Protein AF-A0A7C5Q0X8-F1 (afdb_monomer_lite)

Foldseek 3Di:
DLLVVLLVLLVVLPPVCLVVLVVCLVPDPDPSSNLSSLLSLLSNEDDSSLVVLVVQLVDPPPSSVVSSVVSNVSNCVVVVVVVVVVCVVCVPPPPVVPPDPPPPDDDDDDDDDDDDDDD

Structure (mmCIF, N/CA/C/O backbone):
data_AF-A0A7C5Q0X8-F1
#
_entry.id   AF-A0A7C5Q0X8-F1
#
loop_
_atom_site.group_PDB
_atom_site.id
_atom_site.type_symbol
_atom_site.label_atom_id
_atom_site.label_alt_id
_atom_site.label_comp_id
_atom_site.label_asym_id
_atom_site.label_entity_id
_atom_site.label_seq_id
_atom_site.pdbx_PDB_ins_code
_atom_site.Cartn_x
_at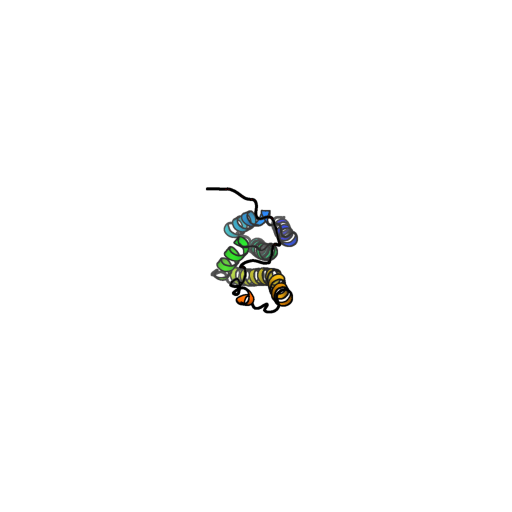om_site.Cartn_y
_atom_site.Cartn_z
_atom_site.occupancy
_atom_site.B_iso_or_equiv
_atom_site.auth_seq_id
_atom_site.auth_comp_id
_atom_site.auth_asym_id
_atom_site.auth_atom_id
_atom_site.pdbx_PDB_model_num
ATOM 1 N N . ILE A 1 1 ? -5.247 -15.871 -0.502 1.00 69.06 1 ILE A N 1
ATOM 2 C CA . ILE A 1 1 ? -5.185 -15.696 -1.979 1.00 69.06 1 ILE A CA 1
ATOM 3 C C . ILE A 1 1 ? -5.105 -14.219 -2.376 1.00 69.06 1 ILE A C 1
ATOM 5 O O . ILE A 1 1 ? -4.245 -13.881 -3.178 1.00 69.06 1 ILE A O 1
ATOM 9 N N . ARG A 1 2 ? -5.975 -13.330 -1.863 1.00 78.69 2 ARG A N 1
ATOM 10 C CA . ARG A 1 2 ? -5.933 -11.892 -2.214 1.00 78.69 2 ARG A CA 1
ATOM 11 C C . ARG A 1 2 ? -4.656 -11.205 -1.732 1.00 78.69 2 ARG A C 1
ATOM 13 O O . ARG A 1 2 ? -4.024 -10.513 -2.514 1.00 78.69 2 ARG A O 1
ATOM 20 N N . PHE A 1 3 ? -4.246 -11.488 -0.499 1.00 84.12 3 PHE A N 1
ATOM 21 C CA . PHE A 1 3 ? -2.976 -11.035 0.065 1.00 84.12 3 PHE A CA 1
ATOM 22 C C . PHE A 1 3 ? -1.780 -11.368 -0.842 1.00 84.12 3 PHE A C 1
ATOM 24 O O . PHE A 1 3 ? -0.993 -10.497 -1.189 1.00 84.12 3 PHE A O 1
ATOM 31 N N . GLU A 1 4 ? -1.669 -12.621 -1.287 1.00 86.50 4 GLU A N 1
ATOM 32 C CA . GLU A 1 4 ? -0.546 -13.072 -2.108 1.00 86.50 4 GLU A CA 1
ATOM 33 C C . GLU A 1 4 ? -0.570 -12.456 -3.508 1.00 86.50 4 GLU A C 1
ATOM 35 O O . GLU A 1 4 ? 0.489 -12.168 -4.059 1.00 86.50 4 GLU A O 1
ATOM 40 N N . ALA A 1 5 ? -1.762 -12.234 -4.071 1.00 86.06 5 ALA A N 1
ATOM 41 C CA . ALA A 1 5 ? -1.920 -11.557 -5.354 1.00 86.06 5 ALA A CA 1
ATOM 42 C C . ALA A 1 5 ? -1.502 -10.082 -5.271 1.00 86.06 5 ALA A C 1
ATOM 44 O O . ALA A 1 5 ? -0.776 -9.606 -6.139 1.00 86.06 5 ALA A O 1
ATOM 45 N N . VAL A 1 6 ? -1.918 -9.385 -4.212 1.00 87.75 6 VAL A N 1
ATOM 46 C CA . VAL A 1 6 ? -1.545 -7.990 -3.944 1.00 87.75 6 VAL A CA 1
ATOM 47 C C . VAL A 1 6 ? -0.034 -7.866 -3.773 1.00 87.75 6 VAL A C 1
ATOM 49 O O . VAL A 1 6 ? 0.595 -7.104 -4.504 1.00 87.75 6 VAL A O 1
ATOM 52 N N . ARG A 1 7 ? 0.559 -8.705 -2.914 1.00 88.19 7 ARG A N 1
ATOM 53 C CA . ARG A 1 7 ? 2.010 -8.752 -2.705 1.00 88.19 7 ARG A CA 1
ATOM 54 C C . ARG A 1 7 ? 2.766 -8.984 -4.012 1.00 88.19 7 ARG A C 1
ATOM 56 O O . ARG A 1 7 ? 3.726 -8.281 -4.298 1.00 88.19 7 ARG A O 1
ATOM 63 N N . ALA A 1 8 ? 2.313 -9.941 -4.824 1.00 90.94 8 ALA A N 1
ATOM 64 C CA . ALA A 1 8 ? 2.933 -10.223 -6.114 1.00 90.94 8 ALA A CA 1
ATOM 65 C C . ALA A 1 8 ? 2.838 -9.033 -7.084 1.00 90.94 8 ALA A C 1
ATOM 67 O O . ALA A 1 8 ? 3.760 -8.822 -7.861 1.00 90.94 8 ALA A O 1
ATOM 68 N N . CYS A 1 9 ? 1.762 -8.239 -7.046 1.00 89.50 9 CYS A N 1
ATOM 69 C CA . CYS A 1 9 ? 1.665 -7.025 -7.862 1.00 89.50 9 CYS A CA 1
ATOM 70 C C . CYS A 1 9 ? 2.709 -5.978 -7.451 1.00 89.50 9 CYS A C 1
ATOM 72 O O . CYS A 1 9 ? 3.291 -5.351 -8.333 1.00 89.50 9 CYS A O 1
ATOM 74 N N . GLY A 1 10 ? 2.952 -5.829 -6.142 1.00 88.19 10 GLY A N 1
ATOM 75 C CA . GLY A 1 10 ? 4.017 -4.988 -5.590 1.00 88.19 10 GLY A CA 1
ATOM 76 C C . GLY A 1 10 ? 5.405 -5.446 -6.033 1.00 88.19 10 GLY A C 1
ATOM 77 O O . GLY A 1 10 ? 6.126 -4.690 -6.671 1.00 88.19 10 GLY A O 1
ATOM 78 N N . GLU A 1 11 ? 5.730 -6.716 -5.779 1.00 89.62 11 GLU A N 1
ATOM 79 C CA . GLU A 1 11 ? 7.037 -7.319 -6.098 1.00 89.62 11 GLU A CA 1
ATOM 80 C C . GLU A 1 11 ? 7.358 -7.334 -7.604 1.00 89.62 11 GLU A C 1
ATOM 82 O O . GLU A 1 11 ? 8.523 -7.377 -7.992 1.00 89.62 11 GLU A O 1
ATOM 87 N N . LEU A 1 12 ? 6.333 -7.339 -8.462 1.00 90.88 12 LEU A N 1
ATOM 88 C CA . LEU A 1 12 ? 6.479 -7.282 -9.920 1.00 90.88 12 LEU A CA 1
ATOM 89 C C . LEU A 1 12 ? 6.391 -5.856 -10.481 1.00 90.88 12 LEU A C 1
ATOM 91 O O . LEU A 1 12 ? 6.402 -5.701 -11.703 1.00 90.88 12 LEU A O 1
ATOM 95 N N . GLU A 1 13 ? 6.232 -4.846 -9.621 1.00 89.25 13 GLU A N 1
ATOM 96 C CA . GLU A 1 13 ? 6.046 -3.439 -9.994 1.00 89.25 13 GLU A CA 1
ATOM 97 C C . GLU A 1 13 ? 4.967 -3.255 -11.078 1.00 89.25 13 GLU A C 1
ATOM 99 O O . GLU A 1 13 ? 5.099 -2.486 -12.038 1.00 89.25 13 GLU A O 1
ATOM 104 N N . LEU A 1 14 ? 3.869 -4.009 -10.960 1.00 92.25 14 LEU A N 1
ATOM 105 C CA . LEU A 1 14 ? 2.864 -4.112 -12.008 1.00 92.25 14 LEU A CA 1
ATOM 106 C C . LEU A 1 14 ? 2.038 -2.821 -12.105 1.00 92.25 14 LEU A C 1
ATOM 108 O O . LEU A 1 14 ? 0.961 -2.705 -11.526 1.00 92.25 14 LEU A O 1
ATOM 112 N N . LYS A 1 15 ? 2.496 -1.864 -12.918 1.00 91.62 15 LYS A N 1
ATOM 113 C CA . LYS A 1 15 ? 1.827 -0.565 -13.148 1.00 91.62 15 LYS A CA 1
ATOM 114 C C . LYS A 1 15 ? 0.352 -0.694 -13.544 1.00 91.62 15 LYS A C 1
ATOM 116 O O . LYS A 1 15 ? -0.462 0.147 -13.178 1.00 91.62 15 LYS A O 1
ATOM 121 N N . ALA A 1 16 ? -0.010 -1.759 -14.261 1.00 91.81 16 ALA A N 1
ATOM 122 C CA . ALA A 1 16 ? -1.393 -2.032 -14.657 1.00 91.81 16 ALA A CA 1
ATOM 123 C C . ALA A 1 16 ? -2.325 -2.363 -13.472 1.00 91.81 16 ALA A C 1
ATOM 125 O O . ALA A 1 16 ? -3.541 -2.265 -13.616 1.00 91.81 16 ALA A O 1
ATOM 126 N N . ALA A 1 17 ? -1.772 -2.746 -12.317 1.00 92.44 17 ALA A N 1
ATOM 127 C CA . ALA A 1 17 ? -2.529 -3.065 -11.111 1.00 92.44 17 ALA A CA 1
ATOM 128 C C . ALA A 1 17 ? -2.840 -1.834 -10.247 1.00 92.44 17 ALA A C 1
ATOM 130 O O . ALA A 1 17 ? -3.638 -1.952 -9.325 1.00 92.44 17 ALA A O 1
ATOM 131 N N . VAL A 1 18 ? -2.258 -0.660 -10.533 1.00 93.69 18 VAL A N 1
ATOM 132 C CA . VAL A 1 18 ? -2.418 0.546 -9.697 1.00 93.69 18 VAL A CA 1
ATOM 133 C C . VAL A 1 18 ? -3.891 0.890 -9.493 1.00 93.69 18 VAL A C 1
ATOM 135 O O . VAL A 1 18 ? -4.343 0.944 -8.357 1.00 93.69 18 VAL A O 1
ATOM 138 N N . ASP A 1 19 ? -4.667 1.032 -10.570 1.00 93.38 19 ASP A N 1
ATOM 139 C CA . ASP A 1 19 ? -6.086 1.402 -10.459 1.00 93.38 19 ASP A CA 1
ATOM 140 C C . ASP A 1 19 ? -6.900 0.353 -9.671 1.00 93.38 19 ASP A C 1
ATOM 142 O O . ASP A 1 19 ? -7.783 0.702 -8.892 1.00 93.38 19 ASP A O 1
ATOM 146 N N . GLN A 1 20 ? -6.555 -0.931 -9.811 1.00 93.19 20 GLN A N 1
ATOM 147 C CA . GLN A 1 20 ? -7.213 -2.032 -9.095 1.00 93.19 20 GLN A CA 1
ATOM 148 C C . GLN A 1 20 ? -6.849 -2.046 -7.606 1.00 93.19 20 GLN A C 1
ATOM 150 O O . GLN A 1 20 ? -7.693 -2.358 -6.772 1.00 93.19 20 GLN A O 1
ATOM 155 N N . LEU A 1 21 ? -5.607 -1.701 -7.259 1.00 92.56 21 LEU A N 1
ATOM 156 C CA . LEU A 1 21 ? -5.161 -1.573 -5.871 1.00 92.56 21 LEU A CA 1
ATOM 157 C C . LEU A 1 21 ? -5.796 -0.358 -5.188 1.00 92.56 21 LEU A C 1
ATOM 159 O O . LEU A 1 21 ? -6.168 -0.455 -4.023 1.00 92.56 21 LEU A O 1
ATOM 163 N N . ILE A 1 22 ? -5.987 0.750 -5.908 1.00 93.69 22 ILE A N 1
ATOM 164 C CA . ILE A 1 22 ? -6.715 1.922 -5.401 1.00 93.69 22 ILE A CA 1
ATOM 165 C C . ILE A 1 22 ? -8.170 1.545 -5.072 1.00 93.69 22 ILE A C 1
ATOM 167 O O . ILE A 1 22 ? -8.661 1.824 -3.977 1.00 93.69 22 ILE A O 1
ATOM 171 N N . GLU A 1 23 ? -8.857 0.855 -5.987 1.00 93.25 23 GLU A N 1
ATOM 172 C CA . GLU A 1 23 ? -10.217 0.355 -5.742 1.00 93.25 23 GLU A CA 1
ATOM 173 C C . GLU A 1 23 ? -10.257 -0.619 -4.551 1.00 93.25 23 GLU A C 1
ATOM 175 O O . GLU A 1 23 ? -11.161 -0.558 -3.716 1.00 93.25 23 GLU A O 1
ATOM 180 N N . LEU A 1 24 ? -9.237 -1.470 -4.415 1.00 92.00 24 LEU A N 1
ATOM 181 C CA . LEU A 1 24 ? -9.107 -2.384 -3.285 1.00 92.00 24 LEU A CA 1
ATOM 182 C C . LEU A 1 24 ? -9.021 -1.636 -1.952 1.00 92.00 24 LEU A C 1
ATOM 184 O O . LEU A 1 24 ? -9.752 -1.961 -1.027 1.00 92.00 24 LEU A O 1
ATOM 188 N N . ILE A 1 25 ? -8.164 -0.620 -1.864 1.00 92.06 25 ILE A N 1
ATOM 189 C CA . ILE A 1 25 ? -7.932 0.154 -0.636 1.00 92.06 25 ILE A CA 1
ATOM 190 C C . ILE A 1 25 ? -9.205 0.857 -0.165 1.00 92.06 25 ILE A C 1
ATOM 192 O O . ILE A 1 25 ? -9.465 0.942 1.029 1.00 92.06 25 ILE A O 1
ATOM 196 N N . THR A 1 26 ? -10.023 1.330 -1.103 1.00 89.06 26 THR A N 1
ATOM 197 C CA . THR A 1 26 ? -11.273 2.036 -0.777 1.00 89.06 26 THR A CA 1
ATOM 198 C C . THR A 1 26 ? -12.424 1.120 -0.362 1.00 89.06 26 THR A C 1
ATOM 200 O O . THR A 1 26 ? -13.396 1.603 0.217 1.00 89.06 26 THR A O 1
ATOM 203 N N . SER A 1 27 ? -12.341 -0.180 -0.654 1.00 89.56 27 SER A N 1
ATOM 204 C CA . SER A 1 27 ? -13.426 -1.145 -0.423 1.00 89.56 27 SER A CA 1
ATOM 205 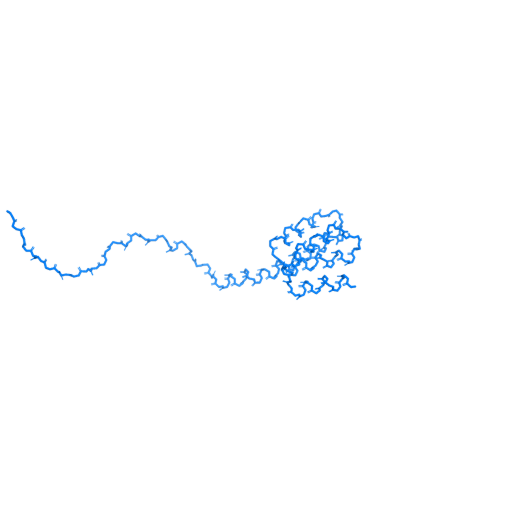C C . SER A 1 27 ? -13.073 -2.277 0.545 1.00 89.56 27 SER A C 1
ATOM 207 O O . SER A 1 27 ? -13.947 -3.068 0.898 1.00 89.56 27 SER A O 1
ATOM 209 N N . GLU A 1 28 ? -11.813 -2.379 0.967 1.00 89.75 28 GLU A N 1
ATOM 210 C CA . GLU A 1 28 ? -11.328 -3.437 1.847 1.00 89.75 28 GLU A CA 1
ATOM 211 C C . GLU A 1 28 ? -11.657 -3.180 3.324 1.00 89.75 28 GLU A C 1
ATOM 213 O O . GLU A 1 28 ? -11.461 -2.085 3.843 1.00 89.75 28 GLU A O 1
ATOM 218 N N . GLU A 1 29 ? -12.091 -4.234 4.018 1.00 88.00 29 GLU A N 1
ATOM 219 C CA . GLU A 1 29 ? -12.361 -4.224 5.463 1.00 88.00 29 GLU A CA 1
ATOM 220 C C . GLU A 1 29 ? -11.282 -4.979 6.260 1.00 88.00 29 GLU A C 1
ATOM 222 O O . GLU A 1 29 ? -11.088 -4.725 7.449 1.00 88.00 29 GLU A O 1
ATOM 227 N N . ASP A 1 30 ? -10.567 -5.914 5.624 1.00 90.75 30 ASP A N 1
ATOM 228 C CA . ASP A 1 30 ? -9.474 -6.651 6.254 1.00 90.75 30 ASP A CA 1
ATOM 229 C C . ASP A 1 30 ? -8.207 -5.787 6.319 1.00 90.75 30 ASP A C 1
ATOM 231 O O . ASP A 1 30 ? -7.527 -5.557 5.313 1.00 90.75 30 ASP A O 1
ATOM 235 N N . SER A 1 31 ? -7.855 -5.349 7.530 1.00 89.06 31 SER A N 1
ATOM 236 C CA . SER A 1 31 ? -6.691 -4.495 7.777 1.00 89.06 31 SER A CA 1
ATOM 237 C C . SER A 1 31 ? -5.379 -5.089 7.256 1.00 89.06 31 SER A C 1
ATOM 239 O O . SER A 1 31 ? -4.530 -4.342 6.779 1.00 89.06 31 SER A O 1
ATOM 241 N N . ALA A 1 32 ? -5.193 -6.414 7.297 1.00 90.12 32 ALA A N 1
ATOM 242 C CA . ALA A 1 32 ? -3.956 -7.033 6.823 1.00 90.12 32 ALA A CA 1
ATOM 243 C C . ALA A 1 32 ? -3.847 -6.983 5.292 1.00 90.12 32 ALA A C 1
ATOM 245 O O . ALA A 1 32 ? -2.757 -6.784 4.750 1.00 90.12 32 ALA A O 1
ATOM 246 N N . VAL A 1 33 ? -4.970 -7.146 4.584 1.00 90.88 33 VAL A N 1
ATOM 247 C CA . VAL A 1 33 ? -5.015 -7.013 3.119 1.00 90.88 33 VAL A CA 1
ATOM 248 C C . VAL A 1 33 ? -4.855 -5.550 2.708 1.00 90.88 33 VAL A C 1
ATOM 250 O O . VAL A 1 33 ? -4.099 -5.266 1.780 1.00 90.88 33 VAL A O 1
ATOM 253 N N . LEU A 1 34 ? -5.497 -4.634 3.435 1.00 93.44 34 LEU A N 1
ATOM 254 C CA . LEU A 1 34 ? -5.413 -3.193 3.213 1.00 93.44 34 LEU A CA 1
ATOM 255 C C . LEU A 1 34 ? -3.971 -2.685 3.351 1.00 93.44 34 LEU A C 1
ATOM 257 O O . LEU A 1 34 ? -3.445 -2.066 2.430 1.00 93.44 34 LEU A O 1
ATOM 261 N N . GLN A 1 35 ? -3.292 -3.031 4.448 1.00 93.81 35 GLN A N 1
ATOM 262 C CA . GLN A 1 35 ? -1.885 -2.673 4.660 1.00 93.81 35 GLN A CA 1
ATOM 263 C C . GLN A 1 35 ? -0.979 -3.223 3.552 1.00 93.81 35 GLN A C 1
ATOM 265 O O . GLN A 1 35 ? -0.089 -2.523 3.072 1.00 93.81 35 GLN A O 1
ATOM 270 N N . ASN A 1 36 ? -1.227 -4.451 3.084 1.00 93.62 36 ASN A N 1
ATOM 271 C CA . ASN A 1 36 ? -0.453 -5.014 1.978 1.00 93.62 36 ASN A CA 1
ATOM 272 C C . ASN A 1 36 ? -0.693 -4.288 0.651 1.00 93.62 36 ASN A C 1
ATOM 274 O O . ASN A 1 36 ? 0.234 -4.156 -0.147 1.00 93.62 36 ASN A O 1
ATOM 278 N N . ALA A 1 37 ? -1.916 -3.817 0.410 1.00 95.25 37 ALA A N 1
ATOM 279 C CA . ALA A 1 37 ? -2.251 -3.048 -0.783 1.00 95.25 37 ALA A CA 1
ATOM 280 C C . ALA A 1 37 ? -1.541 -1.691 -0.794 1.00 95.25 37 ALA A C 1
ATOM 282 O O . ALA A 1 37 ? -0.955 -1.325 -1.812 1.00 95.25 37 ALA A O 1
ATOM 283 N N . ILE A 1 38 ? -1.516 -1.006 0.352 1.00 96.25 38 ILE A N 1
ATOM 284 C CA . ILE A 1 38 ? -0.795 0.258 0.547 1.00 96.25 38 ILE A CA 1
ATOM 285 C C . ILE A 1 38 ? 0.709 0.053 0.317 1.00 96.25 38 ILE A C 1
ATOM 287 O O . ILE A 1 38 ? 1.309 0.744 -0.505 1.00 96.25 38 ILE A O 1
ATOM 291 N N . TRP A 1 39 ? 1.300 -0.968 0.946 1.00 95.00 39 TRP A N 1
ATOM 292 C CA . TRP A 1 39 ? 2.713 -1.314 0.754 1.00 95.00 39 TRP A CA 1
ATOM 293 C C . TRP A 1 39 ? 3.054 -1.652 -0.707 1.00 95.00 39 TRP A C 1
ATOM 295 O O . TRP A 1 39 ? 4.083 -1.243 -1.244 1.00 95.00 39 TRP A O 1
ATOM 305 N N . SER A 1 40 ? 2.173 -2.390 -1.384 1.00 95.06 40 SER A N 1
ATOM 306 C CA . SER A 1 40 ? 2.366 -2.762 -2.789 1.00 95.06 40 SER A CA 1
ATOM 307 C C . SER A 1 40 ? 2.280 -1.554 -3.723 1.00 95.06 40 SER A C 1
ATOM 309 O O . SER A 1 40 ? 3.013 -1.507 -4.706 1.00 95.06 40 SER A O 1
ATOM 311 N N . LEU A 1 41 ? 1.438 -0.558 -3.421 1.00 94.75 41 LEU A N 1
ATOM 312 C CA . LEU A 1 41 ? 1.412 0.704 -4.167 1.00 94.75 41 LEU A CA 1
ATOM 313 C C . LEU A 1 41 ? 2.710 1.500 -4.016 1.00 94.75 41 LEU A C 1
ATOM 315 O O . LEU A 1 41 ? 3.159 2.066 -5.011 1.00 94.75 41 LEU A O 1
ATOM 319 N N . GLY A 1 42 ? 3.316 1.511 -2.825 1.00 94.06 42 GLY A N 1
ATOM 320 C CA . GLY A 1 42 ? 4.626 2.132 -2.596 1.00 94.06 42 GLY A CA 1
ATOM 321 C C . GLY A 1 42 ? 5.712 1.528 -3.487 1.00 94.06 42 GLY A C 1
ATOM 322 O O . GLY A 1 42 ? 6.382 2.253 -4.215 1.00 94.06 42 GLY A O 1
ATOM 323 N N . GLN A 1 43 ? 5.791 0.192 -3.524 1.00 92.88 43 GLN A N 1
ATOM 324 C CA . GLN A 1 43 ? 6.730 -0.538 -4.388 1.00 92.88 43 GLN A CA 1
ATOM 325 C C . GLN A 1 43 ? 6.474 -0.306 -5.880 1.00 92.88 43 GLN A C 1
ATOM 327 O O . GLN A 1 43 ? 7.410 -0.094 -6.643 1.00 92.88 43 GLN A O 1
ATOM 332 N N . ILE A 1 44 ? 5.209 -0.335 -6.321 1.00 93.31 44 ILE A N 1
ATOM 333 C CA . ILE A 1 44 ? 4.893 -0.079 -7.731 1.00 93.31 44 ILE A CA 1
ATOM 334 C C . ILE A 1 44 ? 5.272 1.357 -8.086 1.00 93.31 44 ILE A C 1
ATOM 336 O O . ILE A 1 44 ? 5.878 1.586 -9.129 1.00 93.31 44 ILE A O 1
ATOM 340 N N . GLY A 1 45 ? 4.891 2.330 -7.261 1.00 89.69 45 GLY A N 1
ATOM 341 C CA . GLY A 1 45 ? 5.176 3.745 -7.453 1.00 89.69 45 GLY A CA 1
ATOM 342 C C . GLY A 1 45 ? 4.508 4.389 -8.675 1.00 89.69 45 GLY A C 1
ATOM 343 O O . GLY A 1 45 ? 3.792 3.762 -9.466 1.00 89.69 45 GLY A O 1
ATOM 344 N N . GLY A 1 46 ? 4.804 5.671 -8.881 1.00 89.62 46 GLY A N 1
ATOM 345 C CA . GLY A 1 46 ? 4.223 6.515 -9.929 1.00 89.62 46 GLY A CA 1
ATOM 346 C C . GLY A 1 46 ? 3.204 7.516 -9.385 1.00 89.62 46 GLY A C 1
ATOM 347 O O . GLY A 1 46 ? 2.761 7.410 -8.247 1.00 89.62 46 GLY A O 1
ATOM 348 N N . PHE A 1 47 ? 2.815 8.478 -10.226 1.00 90.50 47 PHE A N 1
ATOM 349 C CA . PHE A 1 47 ? 2.058 9.666 -9.808 1.00 90.50 47 PHE A CA 1
ATOM 350 C C . PHE A 1 47 ? 0.781 9.353 -9.009 1.00 90.50 47 PHE A C 1
ATOM 352 O O . PHE A 1 47 ? 0.600 9.868 -7.915 1.00 90.50 47 PHE A O 1
ATOM 359 N N . LYS A 1 48 ? -0.074 8.451 -9.513 1.00 91.94 48 LYS A N 1
ATOM 360 C CA . LYS A 1 48 ? -1.319 8.069 -8.820 1.00 91.94 48 LYS A CA 1
ATOM 361 C C . LYS A 1 48 ? -1.074 7.354 -7.488 1.00 91.94 48 LYS A C 1
ATOM 363 O O . LYS A 1 48 ? -1.861 7.503 -6.562 1.00 91.94 48 LYS A O 1
ATOM 368 N N . ALA A 1 49 ? -0.024 6.534 -7.418 1.00 92.75 49 ALA A N 1
ATOM 369 C CA . ALA A 1 49 ? 0.319 5.815 -6.196 1.00 92.75 49 ALA A CA 1
ATOM 370 C C . ALA A 1 49 ? 0.806 6.803 -5.133 1.00 92.75 49 ALA A C 1
ATOM 372 O O . ALA A 1 49 ? 0.319 6.764 -4.012 1.00 92.75 49 ALA A O 1
ATOM 373 N N . GLN A 1 50 ? 1.686 7.731 -5.517 1.00 93.69 50 GLN A N 1
ATOM 374 C CA . GLN A 1 50 ? 2.155 8.802 -4.644 1.00 93.69 50 GLN A CA 1
ATOM 375 C C . GLN A 1 50 ? 0.994 9.658 -4.123 1.00 93.69 50 GLN A C 1
ATOM 377 O O . GLN A 1 50 ? 0.855 9.803 -2.915 1.00 93.69 50 GLN A O 1
ATOM 382 N N . GLU A 1 51 ? 0.131 10.157 -5.013 1.00 94.06 51 GLU A N 1
ATOM 383 C CA . GLU A 1 51 ? -1.012 11.001 -4.637 1.00 94.06 51 GLU A CA 1
ATOM 384 C C . GLU A 1 51 ? -1.938 10.299 -3.630 1.00 94.06 51 GLU A C 1
ATOM 386 O O . GLU A 1 51 ? -2.389 10.914 -2.665 1.00 94.06 51 GLU A O 1
ATOM 391 N N . LEU A 1 52 ? -2.209 9.001 -3.818 1.00 94.44 52 LEU A N 1
ATOM 392 C CA . LEU A 1 52 ? -3.019 8.250 -2.860 1.00 94.44 52 LEU A CA 1
ATOM 393 C C . LEU A 1 52 ? -2.287 8.041 -1.528 1.00 94.44 52 LEU A C 1
ATOM 395 O O . LEU A 1 52 ? -2.905 8.168 -0.476 1.00 94.44 52 LEU A O 1
ATOM 399 N N . LEU A 1 53 ? -0.994 7.710 -1.553 1.00 95.06 53 LEU A N 1
ATOM 400 C CA . LEU A 1 53 ? -0.213 7.496 -0.333 1.00 95.06 53 LEU A CA 1
ATOM 401 C C . LEU A 1 53 ? -0.141 8.773 0.510 1.00 95.06 53 LEU A C 1
ATOM 403 O O . LEU A 1 53 ? -0.368 8.699 1.711 1.00 95.06 53 LEU A O 1
ATOM 407 N N . GLU A 1 54 ? 0.061 9.935 -0.117 1.00 95.31 54 GLU A N 1
ATOM 408 C CA . GLU A 1 54 ? 0.017 11.248 0.543 1.00 95.31 54 GLU A CA 1
ATOM 409 C C . GLU A 1 54 ? -1.345 11.534 1.194 1.00 95.31 54 GLU A C 1
ATOM 411 O O . GLU A 1 54 ? -1.403 12.108 2.274 1.00 95.31 54 GLU A O 1
ATOM 416 N N . GLN A 1 55 ? -2.455 11.100 0.593 1.00 95.62 55 GLN A N 1
ATOM 417 C CA . GLN A 1 55 ? -3.772 11.227 1.230 1.00 95.62 55 GLN A CA 1
ATOM 418 C C . GLN A 1 55 ? -3.933 10.275 2.422 1.00 95.62 55 GLN A C 1
ATOM 420 O O . GLN A 1 55 ? -4.590 10.609 3.407 1.00 95.62 55 GLN A O 1
ATOM 425 N N . LEU A 1 56 ? -3.360 9.072 2.341 1.00 95.00 56 LEU A N 1
ATOM 426 C CA . LEU A 1 56 ? -3.473 8.060 3.390 1.00 95.00 56 LEU A CA 1
ATOM 427 C C . LEU A 1 56 ? -2.613 8.375 4.620 1.00 95.00 56 LEU A C 1
ATOM 429 O O . LEU A 1 56 ? -2.979 7.943 5.713 1.00 95.00 56 LEU A O 1
ATOM 433 N N . THR A 1 57 ? -1.529 9.145 4.488 1.00 95.38 57 THR A N 1
ATOM 434 C CA . THR A 1 57 ? -0.761 9.631 5.652 1.00 95.38 57 THR A CA 1
ATOM 435 C C . THR A 1 57 ? -1.582 10.584 6.525 1.00 95.38 57 THR A C 1
ATOM 437 O O . THR A 1 57 ? -1.384 10.634 7.735 1.00 95.38 57 THR A O 1
ATOM 440 N N . GLU A 1 58 ? -2.571 11.275 5.952 1.00 95.00 58 GLU A N 1
ATOM 441 C CA . GLU A 1 58 ? -3.511 12.133 6.686 1.00 95.00 58 GLU A CA 1
ATOM 442 C C . GLU A 1 58 ? -4.709 11.362 7.280 1.00 95.00 58 GLU A C 1
ATOM 444 O O . GLU A 1 58 ? -5.624 11.961 7.857 1.00 95.00 58 GLU A O 1
ATOM 449 N N . SER A 1 59 ? -4.733 10.031 7.150 1.00 93.38 59 SER A N 1
ATOM 450 C CA . SER A 1 59 ? -5.809 9.191 7.679 1.00 93.38 59 SER A CA 1
ATOM 451 C C . SER A 1 59 ? -5.931 9.315 9.208 1.00 93.38 59 SER A C 1
ATOM 453 O O . SER A 1 59 ? -4.921 9.320 9.913 1.00 93.38 59 SER A O 1
ATOM 455 N N . PRO A 1 60 ? -7.158 9.342 9.769 1.00 92.56 60 PRO A N 1
ATOM 456 C CA . PRO A 1 60 ? -7.363 9.294 11.218 1.00 92.56 60 PRO A CA 1
ATOM 457 C C . PRO A 1 60 ? -7.017 7.929 11.836 1.00 92.56 60 PRO A C 1
ATOM 459 O O . PRO A 1 60 ? -6.944 7.819 13.060 1.00 92.56 60 PRO A O 1
ATOM 462 N N . ASP A 1 61 ? -6.863 6.886 11.015 1.00 92.75 61 ASP A N 1
ATOM 463 C CA . ASP A 1 61 ? -6.403 5.573 11.458 1.00 92.75 61 ASP A CA 1
ATOM 464 C C . ASP A 1 61 ? -4.870 5.547 11.485 1.00 92.75 61 ASP A C 1
ATOM 466 O O . ASP A 1 61 ? -4.223 5.510 10.439 1.00 92.75 61 ASP A O 1
ATOM 470 N N . GLU A 1 62 ? -4.309 5.540 12.695 1.00 93.44 62 GLU A N 1
ATOM 471 C CA . GLU A 1 62 ? -2.863 5.556 12.950 1.00 93.44 62 GLU A CA 1
ATOM 472 C C . GLU A 1 62 ? -2.130 4.361 12.319 1.00 93.44 62 GLU A C 1
ATOM 474 O O . GLU A 1 62 ? -0.976 4.478 11.913 1.00 93.44 62 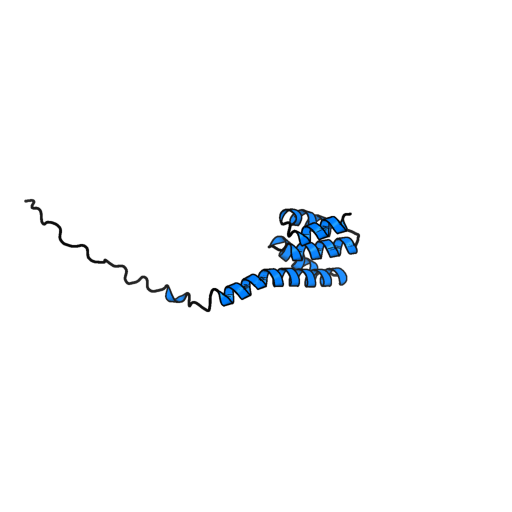GLU A O 1
ATOM 479 N N . ALA A 1 63 ? -2.791 3.206 12.190 1.00 91.19 63 ALA A N 1
ATOM 480 C CA . ALA A 1 63 ? -2.187 2.050 11.537 1.00 91.19 63 ALA A CA 1
ATOM 481 C C . ALA A 1 63 ? -2.101 2.243 10.017 1.00 91.19 63 ALA A C 1
ATOM 483 O O . ALA A 1 63 ? -1.176 1.737 9.383 1.00 91.19 63 ALA A O 1
ATOM 484 N N . ILE A 1 64 ? -3.061 2.959 9.429 1.00 93.31 64 ILE A N 1
ATOM 485 C CA . ILE A 1 64 ? -3.074 3.271 7.997 1.00 93.31 64 ILE A CA 1
ATOM 486 C C . ILE A 1 64 ? -2.095 4.390 7.680 1.00 93.31 64 ILE A C 1
ATOM 488 O O . ILE A 1 64 ? -1.334 4.247 6.725 1.00 93.31 64 ILE A O 1
ATOM 492 N N . SER A 1 65 ? -2.068 5.454 8.486 1.00 95.38 65 SER A N 1
ATOM 493 C CA . SER A 1 65 ? -1.131 6.556 8.278 1.00 95.38 65 SER A CA 1
ATOM 494 C C . SER A 1 65 ? 0.318 6.084 8.389 1.00 95.38 65 SER A C 1
ATOM 496 O O . SER A 1 65 ? 1.110 6.373 7.498 1.00 95.38 65 SER A O 1
ATOM 498 N N . ALA A 1 66 ? 0.648 5.266 9.396 1.00 95.69 66 ALA A N 1
ATOM 499 C CA . ALA A 1 66 ? 1.996 4.722 9.564 1.00 95.69 66 ALA A CA 1
ATOM 500 C C . ALA A 1 66 ? 2.436 3.865 8.364 1.00 95.69 66 ALA A C 1
ATOM 502 O O . ALA A 1 66 ? 3.529 4.046 7.833 1.00 95.69 66 ALA A O 1
ATOM 503 N N . VAL A 1 67 ? 1.573 2.962 7.884 1.00 95.69 67 VAL A N 1
ATOM 504 C CA . VAL A 1 67 ? 1.900 2.118 6.720 1.00 95.69 67 VAL A CA 1
ATOM 505 C C . VAL A 1 67 ? 1.989 2.943 5.435 1.00 95.69 67 VAL A C 1
ATOM 507 O O . VAL A 1 67 ? 2.822 2.649 4.578 1.00 95.69 67 VAL A O 1
ATOM 510 N N . ALA A 1 68 ? 1.167 3.982 5.290 1.00 96.00 68 ALA A N 1
ATOM 511 C CA . ALA A 1 68 ? 1.240 4.897 4.157 1.00 96.00 68 ALA A CA 1
ATOM 512 C C . ALA A 1 68 ? 2.536 5.718 4.161 1.00 96.00 68 ALA A C 1
ATOM 514 O O . ALA A 1 68 ? 3.151 5.864 3.108 1.00 96.00 68 ALA A O 1
ATOM 515 N N . GLU A 1 69 ? 2.985 6.198 5.324 1.00 95.81 69 GLU A N 1
ATOM 516 C CA . GLU A 1 69 ? 4.265 6.901 5.469 1.00 95.81 69 GLU A CA 1
ATOM 517 C C . GLU A 1 69 ? 5.442 5.998 5.093 1.00 95.81 69 GLU A C 1
ATOM 519 O O . GLU A 1 69 ? 6.325 6.406 4.337 1.00 95.81 69 GLU A O 1
ATOM 524 N N . GLU A 1 70 ? 5.452 4.753 5.573 1.00 94.81 70 GLU A N 1
ATOM 525 C CA . GLU A 1 70 ? 6.491 3.785 5.215 1.00 94.81 70 GL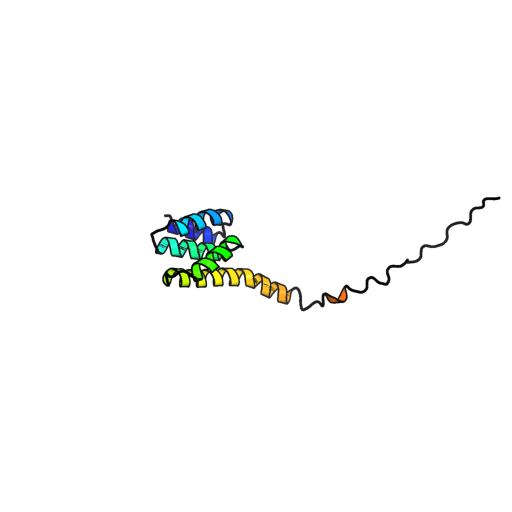U A CA 1
ATOM 526 C C . GLU A 1 70 ? 6.481 3.467 3.711 1.00 94.81 70 GLU A C 1
ATOM 528 O O . GLU A 1 70 ? 7.533 3.478 3.072 1.00 94.81 70 GLU A O 1
ATOM 533 N N . ALA A 1 71 ? 5.305 3.246 3.121 1.00 94.81 71 ALA A N 1
ATOM 534 C CA . ALA A 1 71 ? 5.168 2.972 1.692 1.00 94.81 71 ALA A CA 1
ATOM 535 C C . ALA A 1 71 ? 5.548 4.178 0.814 1.00 94.81 71 ALA A C 1
ATOM 537 O O . ALA A 1 71 ? 6.125 4.002 -0.261 1.00 94.81 71 ALA A O 1
ATOM 538 N N . LEU A 1 72 ? 5.255 5.402 1.262 1.00 93.06 72 LEU A N 1
ATOM 539 C CA . LEU A 1 72 ? 5.676 6.628 0.587 1.00 93.06 72 LEU A CA 1
ATOM 540 C C . LEU A 1 72 ? 7.197 6.796 0.656 1.00 93.06 72 LEU A C 1
ATOM 542 O O . LEU A 1 72 ? 7.815 7.130 -0.351 1.00 93.06 72 LEU A O 1
ATOM 546 N N . ASN A 1 73 ? 7.812 6.512 1.805 1.00 90.75 73 ASN A N 1
ATOM 547 C CA . ASN A 1 73 ? 9.268 6.511 1.936 1.00 90.75 73 ASN A CA 1
ATOM 548 C C . ASN A 1 73 ? 9.923 5.474 1.019 1.00 90.75 73 ASN A C 1
ATOM 550 O O . ASN A 1 73 ? 10.932 5.786 0.398 1.00 90.75 73 ASN A O 1
ATOM 554 N N . GLU A 1 74 ? 9.350 4.275 0.889 1.00 89.62 74 GLU A N 1
ATOM 555 C CA . GLU A 1 74 ? 9.842 3.252 -0.043 1.00 89.62 74 GLU A CA 1
ATOM 556 C C . GLU A 1 74 ? 9.773 3.738 -1.501 1.00 89.62 74 GLU A C 1
ATOM 558 O O . GLU A 1 74 ? 10.755 3.647 -2.242 1.00 89.62 74 GLU A O 1
ATOM 563 N N . LEU A 1 75 ? 8.644 4.340 -1.897 1.00 89.19 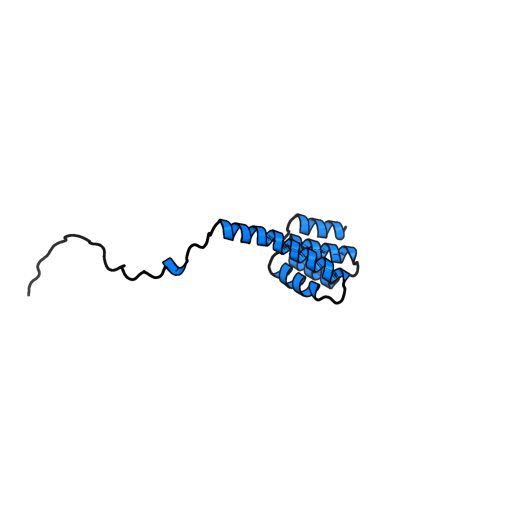75 LEU A N 1
ATOM 564 C CA . LEU A 1 75 ? 8.472 4.952 -3.218 1.00 89.19 75 LEU A CA 1
ATOM 565 C C . LEU A 1 75 ? 9.532 6.031 -3.468 1.00 89.19 75 LEU A C 1
ATOM 567 O O . LEU A 1 75 ? 10.167 6.048 -4.525 1.00 89.19 75 LEU A O 1
ATOM 571 N N . LEU A 1 76 ? 9.731 6.929 -2.499 1.00 84.56 76 LEU A N 1
ATOM 572 C CA . LEU A 1 76 ? 10.700 8.020 -2.579 1.00 84.56 76 LEU A CA 1
ATOM 573 C C . LEU A 1 76 ? 12.144 7.526 -2.533 1.00 84.56 76 LEU A C 1
ATOM 575 O O . LEU A 1 76 ? 12.991 8.141 -3.160 1.00 84.56 76 LEU A O 1
ATOM 579 N N . LEU A 1 77 ? 12.448 6.426 -1.847 1.00 81.12 77 LEU A N 1
ATOM 580 C CA . LEU A 1 77 ? 13.779 5.823 -1.852 1.00 81.12 77 LEU A CA 1
ATOM 581 C C . LEU A 1 77 ? 14.102 5.254 -3.237 1.00 81.12 77 LEU A C 1
ATOM 583 O O . LEU A 1 77 ? 15.191 5.478 -3.764 1.00 81.12 77 LEU A O 1
ATOM 587 N N . PHE A 1 78 ? 13.140 4.570 -3.859 1.00 70.25 78 PHE A N 1
ATOM 588 C CA . PHE A 1 78 ? 13.296 4.025 -5.206 1.00 70.25 78 PHE A CA 1
ATOM 589 C C . PHE A 1 78 ? 13.329 5.120 -6.286 1.00 70.25 78 PHE A C 1
ATOM 591 O O . PHE A 1 78 ? 14.115 5.038 -7.228 1.00 70.25 78 PHE A O 1
ATOM 598 N N . SER A 1 79 ? 12.526 6.177 -6.129 1.00 66.62 79 SER A N 1
ATOM 599 C CA . SER A 1 79 ? 12.545 7.353 -7.011 1.00 66.62 79 SER A CA 1
ATOM 600 C C . SER A 1 79 ? 13.774 8.241 -6.781 1.00 66.62 79 SER A C 1
ATOM 602 O O . SER A 1 79 ? 14.347 8.769 -7.727 1.00 66.62 79 SER A O 1
ATOM 604 N N . GLY A 1 80 ? 14.202 8.401 -5.533 1.00 58.12 80 GLY A N 1
ATOM 605 C CA . GLY A 1 80 ? 15.326 9.235 -5.109 1.00 58.12 80 GLY A CA 1
ATOM 606 C C . GLY A 1 80 ? 16.681 8.614 -5.434 1.00 58.12 80 GLY A C 1
ATOM 607 O O . GLY A 1 80 ? 17.625 9.337 -5.719 1.00 58.12 80 GLY A O 1
ATOM 608 N N . LEU A 1 81 ? 16.766 7.282 -5.542 1.00 57.06 81 LEU A N 1
ATOM 609 C CA . LEU A 1 81 ? 17.901 6.605 -6.183 1.00 57.06 81 LEU A CA 1
ATOM 610 C C . LEU A 1 81 ? 18.144 7.097 -7.619 1.00 57.06 81 LEU A C 1
ATOM 612 O O . LEU A 1 81 ? 19.265 6.983 -8.113 1.00 57.06 81 LEU A O 1
ATOM 616 N N . MET A 1 82 ? 17.118 7.633 -8.286 1.00 54.34 82 MET A N 1
ATOM 617 C CA . MET A 1 82 ? 17.243 8.311 -9.573 1.00 54.34 82 MET A CA 1
ATOM 618 C C . MET A 1 82 ? 17.695 9.771 -9.403 1.00 54.34 82 MET A C 1
ATOM 620 O O . MET A 1 82 ? 18.588 10.180 -10.139 1.00 54.34 82 MET A O 1
ATOM 624 N N . ASP A 1 83 ? 17.173 10.521 -8.425 1.00 54.25 83 ASP A N 1
ATOM 625 C CA . ASP A 1 83 ? 17.597 11.910 -8.154 1.00 54.25 83 ASP A CA 1
ATOM 626 C C . ASP A 1 83 ? 19.065 12.008 -7.693 1.00 54.25 83 ASP A C 1
ATOM 628 O O . ASP A 1 83 ? 19.814 12.813 -8.239 1.00 54.25 83 ASP A O 1
ATOM 632 N N . ASP A 1 84 ? 19.531 11.129 -6.799 1.00 52.53 84 ASP A N 1
ATOM 633 C CA . ASP A 1 84 ? 20.946 11.050 -6.392 1.00 52.53 84 ASP A CA 1
ATOM 634 C C . ASP A 1 84 ? 21.855 10.615 -7.563 1.00 52.53 84 ASP A C 1
ATOM 636 O O . ASP A 1 84 ? 23.035 10.972 -7.632 1.00 52.53 84 ASP A O 1
ATOM 640 N N . PHE A 1 85 ? 21.314 9.864 -8.534 1.00 49.50 85 PHE A N 1
ATOM 641 C CA . PHE A 1 85 ? 22.004 9.577 -9.796 1.00 49.50 85 PHE A CA 1
ATOM 642 C C . PHE A 1 85 ? 22.056 10.805 -10.712 1.00 49.50 85 PHE A C 1
ATOM 644 O O . PHE A 1 85 ? 23.047 10.985 -11.420 1.00 49.50 85 PHE A O 1
ATOM 651 N N . PHE A 1 86 ? 21.017 11.644 -10.713 1.00 50.88 86 PHE A N 1
ATOM 652 C CA . PHE A 1 86 ? 20.980 12.894 -11.470 1.00 50.88 86 PHE A CA 1
ATOM 653 C C . PHE A 1 86 ? 21.904 13.961 -10.871 1.00 50.88 86 PHE A C 1
ATOM 655 O O . PHE A 1 86 ? 22.527 14.680 -11.648 1.00 50.88 86 PHE A O 1
ATOM 662 N N . ASP A 1 87 ? 22.103 13.987 -9.551 1.00 51.56 87 ASP A N 1
ATOM 663 C CA . ASP A 1 87 ? 23.084 14.868 -8.897 1.00 51.56 87 ASP A CA 1
ATOM 664 C C . ASP A 1 87 ? 24.536 14.465 -9.243 1.00 51.56 87 ASP A C 1
ATOM 666 O O . ASP A 1 87 ? 25.427 15.301 -9.392 1.00 51.56 87 ASP A O 1
ATOM 670 N N . PHE A 1 88 ? 24.784 13.168 -9.485 1.00 48.94 88 PHE A N 1
ATOM 671 C CA . PHE A 1 88 ? 26.084 12.684 -9.971 1.00 48.94 88 PHE A CA 1
ATOM 672 C C . PHE A 1 88 ? 26.260 12.796 -11.500 1.00 48.94 88 PHE A C 1
ATOM 674 O O . PHE A 1 88 ? 27.383 12.963 -11.982 1.00 48.94 88 PHE A O 1
ATOM 681 N N . ALA A 1 89 ? 25.178 12.687 -12.283 1.00 50.47 89 ALA A N 1
ATOM 682 C CA . ALA A 1 89 ? 25.213 12.724 -13.751 1.00 50.47 89 ALA A CA 1
ATOM 683 C C . ALA A 1 89 ? 25.056 14.134 -14.350 1.00 50.47 89 ALA A C 1
ATOM 685 O O . ALA A 1 89 ? 25.437 14.341 -15.504 1.00 50.47 89 ALA A O 1
ATOM 686 N N . VAL A 1 90 ? 24.548 15.102 -13.584 1.00 49.59 90 VAL A N 1
ATOM 687 C CA . VAL A 1 90 ? 24.529 16.528 -13.929 1.00 49.59 90 VAL A CA 1
ATOM 688 C C . VAL A 1 90 ? 25.162 17.306 -12.772 1.00 49.59 90 VAL A C 1
ATOM 690 O O . VAL A 1 90 ? 24.454 17.958 -12.011 1.00 49.59 90 VAL A O 1
ATOM 693 N N . PRO A 1 91 ? 26.496 17.249 -12.607 1.00 45.69 91 PRO A N 1
ATOM 694 C CA . PRO A 1 91 ? 27.167 18.101 -11.637 1.00 45.69 91 PRO A CA 1
ATOM 695 C C . PRO A 1 91 ? 26.951 19.540 -12.082 1.00 45.69 91 PRO A C 1
ATOM 697 O O . PRO A 1 91 ? 27.510 19.889 -13.122 1.00 45.69 91 PRO A O 1
ATOM 700 N N . ASP A 1 92 ? 26.116 20.303 -11.359 1.00 55.72 92 ASP A N 1
ATOM 701 C CA . ASP A 1 92 ? 25.900 21.757 -11.470 1.00 55.72 92 ASP A CA 1
ATOM 702 C C . ASP A 1 92 ? 26.417 22.329 -12.797 1.00 55.72 92 ASP A C 1
ATOM 704 O O . ASP A 1 92 ? 27.375 23.107 -12.850 1.00 55.72 92 ASP A O 1
ATOM 708 N N . THR A 1 93 ? 25.879 21.841 -13.918 1.00 55.56 93 THR A N 1
ATOM 709 C CA . THR A 1 93 ? 26.378 22.281 -15.213 1.00 55.56 93 THR A CA 1
ATOM 710 C C . THR A 1 93 ? 25.613 23.548 -15.448 1.00 55.56 93 THR A C 1
ATOM 712 O O . THR A 1 93 ? 24.459 23.482 -15.847 1.00 55.56 93 THR A O 1
ATOM 715 N N . ASP A 1 94 ? 26.223 24.662 -15.053 1.00 54.00 94 ASP A N 1
ATOM 716 C CA . ASP A 1 94 ? 25.672 26.008 -15.101 1.00 54.00 94 ASP A CA 1
ATOM 717 C C . ASP A 1 94 ? 24.872 26.213 -16.398 1.00 54.00 94 ASP A C 1
ATOM 719 O O . ASP A 1 94 ? 25.419 26.499 -17.466 1.00 54.00 94 ASP A O 1
ATOM 723 N N . LEU A 1 95 ? 23.553 25.999 -16.321 1.00 54.19 95 LEU A N 1
ATOM 724 C CA . LEU A 1 95 ? 22.655 26.074 -17.475 1.00 54.19 95 LEU A CA 1
ATOM 725 C C . LEU A 1 95 ? 22.497 27.527 -17.951 1.00 54.19 95 LEU A C 1
ATOM 727 O O . LEU A 1 95 ? 21.893 27.762 -18.994 1.00 54.19 95 LEU A O 1
ATOM 731 N N . ASN A 1 96 ? 23.096 28.492 -17.241 1.00 51.28 96 ASN A N 1
ATOM 732 C CA . ASN A 1 96 ? 23.213 29.880 -17.678 1.00 51.28 96 ASN A CA 1
ATOM 733 C C . ASN A 1 96 ? 24.364 30.111 -18.671 1.00 51.28 96 ASN A C 1
ATOM 735 O O . ASN A 1 96 ? 24.535 31.227 -19.149 1.00 51.28 96 ASN A O 1
ATOM 739 N N . ALA A 1 97 ? 25.136 29.084 -19.037 1.00 50.94 97 ALA A N 1
ATOM 740 C CA . ALA A 1 97 ? 26.130 29.197 -20.106 1.00 50.94 97 ALA A CA 1
ATOM 741 C C . ALA A 1 97 ? 25.520 29.189 -21.528 1.00 50.94 97 ALA A C 1
ATOM 743 O O . ALA A 1 97 ? 26.262 29.266 -22.506 1.00 50.94 97 ALA A O 1
ATOM 744 N N . PHE A 1 98 ? 24.189 29.111 -21.663 1.00 49.97 98 PHE A N 1
ATOM 745 C CA . PHE A 1 98 ? 23.475 29.132 -22.950 1.00 49.97 98 PHE A CA 1
ATOM 746 C C . PHE A 1 98 ? 22.781 30.467 -23.267 1.00 49.97 98 PHE A C 1
ATOM 748 O O . PHE A 1 98 ? 21.828 30.495 -24.041 1.00 49.97 98 PHE A O 1
ATOM 755 N N . GLU A 1 99 ? 23.268 31.586 -22.731 1.00 49.66 99 GLU A N 1
ATOM 756 C CA . GLU A 1 99 ? 22.916 32.920 -23.236 1.00 49.66 99 GLU A CA 1
ATOM 757 C C . GLU A 1 99 ? 24.144 33.619 -23.822 1.00 49.66 99 GLU A C 1
ATOM 759 O O . GLU A 1 99 ? 24.614 34.626 -23.307 1.00 49.66 99 GLU A O 1
ATOM 764 N N . ASP A 1 100 ? 24.668 33.087 -24.928 1.00 49.56 100 ASP A N 1
ATOM 765 C CA . ASP A 1 100 ? 25.422 33.916 -25.874 1.00 49.56 100 ASP A CA 1
ATOM 766 C C . ASP A 1 100 ? 25.278 33.390 -27.315 1.00 49.56 100 ASP A C 1
ATOM 768 O O . ASP A 1 100 ? 26.238 33.096 -28.021 1.00 49.56 100 ASP A O 1
ATOM 772 N N . GLU A 1 101 ? 24.031 33.284 -27.792 1.00 51.78 101 GLU A N 1
ATOM 773 C CA . GLU A 1 101 ? 23.735 33.204 -29.235 1.00 51.78 101 GLU A CA 1
ATOM 774 C C . GLU A 1 101 ? 23.708 34.606 -29.882 1.00 51.78 101 GLU A C 1
ATOM 776 O O . GLU A 1 101 ? 22.841 34.917 -30.700 1.00 51.78 101 GLU A O 1
ATOM 781 N N . SER A 1 102 ? 24.647 35.487 -29.522 1.00 50.31 102 SER A N 1
ATOM 782 C CA . SER A 1 102 ? 24.765 36.818 -30.136 1.00 50.31 102 SER A CA 1
ATOM 783 C C . SER A 1 102 ? 25.862 36.933 -31.204 1.00 50.31 102 SER A C 1
ATOM 785 O O . SER A 1 102 ? 26.061 38.021 -31.732 1.00 50.31 102 SER A O 1
ATOM 787 N N . ASP A 1 103 ? 26.486 35.816 -31.610 1.00 50.47 103 ASP A N 1
ATOM 788 C CA . ASP A 1 103 ? 27.547 35.797 -32.636 1.00 50.47 103 ASP A CA 1
ATOM 789 C C . ASP A 1 103 ? 27.371 34.713 -33.726 1.00 50.47 103 ASP A C 1
ATOM 791 O O . ASP A 1 103 ? 28.328 34.160 -34.269 1.00 50.47 103 ASP A O 1
ATOM 795 N N . LEU A 1 104 ? 26.126 34.446 -34.138 1.00 50.06 104 LEU A N 1
ATOM 796 C CA . LEU A 1 104 ? 25.833 33.772 -35.412 1.00 50.06 104 LEU A CA 1
ATOM 797 C C . LEU A 1 104 ? 25.409 34.783 -36.486 1.00 50.06 104 LEU A C 1
ATOM 799 O O . LEU A 1 104 ? 24.288 34.758 -36.994 1.00 50.06 104 LEU A O 1
ATOM 803 N N . LEU A 1 105 ? 26.343 35.649 -36.892 1.00 46.78 105 LEU A N 1
ATOM 804 C CA . LEU A 1 105 ? 26.285 36.277 -38.211 1.00 46.78 105 LEU A CA 1
ATOM 805 C C . LEU A 1 105 ? 27.524 35.902 -39.038 1.00 46.78 105 LEU A C 1
ATOM 807 O O . LEU A 1 105 ? 28.564 36.545 -38.976 1.00 46.78 105 LEU A O 1
ATOM 811 N N . TYR A 1 106 ? 27.323 34.883 -39.875 1.00 42.00 106 TYR A N 1
ATOM 812 C CA . TYR A 1 106 ? 28.003 34.651 -41.153 1.00 42.00 106 TYR A CA 1
ATOM 813 C C . TYR A 1 106 ? 29.496 34.257 -41.108 1.00 42.00 106 TYR A C 1
ATOM 815 O O . TYR A 1 106 ? 30.400 35.091 -41.144 1.00 42.00 106 TYR A O 1
ATOM 823 N N . GLY A 1 107 ? 29.751 32.943 -41.146 1.00 43.97 107 GLY A N 1
ATOM 824 C CA . GLY A 1 107 ? 31.024 32.395 -41.623 1.00 43.97 107 GLY A CA 1
ATOM 825 C C . GLY A 1 107 ? 31.216 32.631 -43.136 1.00 43.97 107 GLY A C 1
ATOM 826 O O . GLY A 1 107 ? 30.243 32.878 -43.848 1.00 43.97 107 GLY A O 1
ATOM 827 N N . PRO A 1 108 ? 32.461 32.593 -43.638 1.00 50.62 108 PRO A N 1
ATOM 828 C CA . PRO A 1 108 ? 32.812 33.042 -44.981 1.00 50.62 108 PRO A CA 1
ATOM 829 C C . PRO A 1 108 ? 32.446 31.995 -46.039 1.00 50.62 108 PRO A C 1
ATOM 831 O O . PRO A 1 108 ? 32.882 30.850 -45.944 1.00 50.62 108 PRO A O 1
ATOM 834 N N . GLU A 1 109 ? 31.725 32.401 -47.085 1.00 49.72 109 GLU A N 1
ATOM 835 C CA . GLU A 1 109 ? 31.692 31.652 -48.345 1.00 49.72 109 GLU A CA 1
ATOM 836 C C . GLU A 1 109 ? 32.274 32.501 -49.475 1.00 49.72 109 GLU A C 1
ATOM 838 O O . GLU A 1 109 ? 31.933 33.670 -49.671 1.00 49.72 109 GLU A O 1
ATOM 843 N N . GLU A 1 110 ? 33.241 31.882 -50.138 1.00 48.72 110 GLU A N 1
ATOM 844 C CA . GLU A 1 110 ? 34.181 32.449 -51.083 1.00 48.72 110 GLU A CA 1
ATOM 845 C C . GLU A 1 110 ? 33.571 32.783 -52.452 1.00 48.72 110 GLU A C 1
ATOM 847 O O . GLU A 1 110 ? 32.575 32.211 -52.889 1.00 48.72 110 GLU A O 1
ATOM 852 N N . ASP A 1 111 ? 34.243 33.717 -53.128 1.00 47.56 111 ASP A N 1
ATOM 853 C CA . ASP A 1 111 ? 34.430 33.842 -54.575 1.00 47.56 111 ASP A CA 1
ATOM 854 C C . ASP A 1 111 ? 33.450 33.117 -55.517 1.00 47.56 111 ASP A C 1
ATOM 856 O O . ASP A 1 111 ? 33.541 31.920 -55.789 1.00 47.56 111 ASP A O 1
ATOM 860 N N . GLY A 1 112 ? 32.608 33.910 -56.188 1.00 42.22 112 GLY A N 1
ATOM 861 C CA . GLY A 1 112 ? 31.751 33.417 -57.261 1.00 42.22 112 GLY A CA 1
ATOM 862 C C . GLY A 1 112 ? 31.157 34.507 -58.148 1.00 42.22 112 GLY A C 1
ATOM 863 O O . GLY A 1 112 ? 29.993 34.854 -58.023 1.00 42.22 11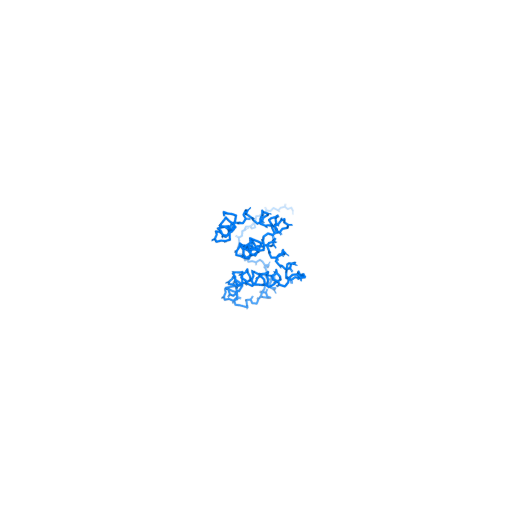2 GLY A O 1
ATOM 864 N N . PHE A 1 113 ? 31.950 34.978 -59.114 1.00 44.75 113 PHE A N 1
ATOM 865 C CA . PHE A 1 113 ? 31.483 35.424 -60.436 1.00 44.75 113 PHE A CA 1
ATOM 866 C C . PHE A 1 113 ? 30.613 36.705 -60.527 1.00 44.75 113 PHE A C 1
ATOM 868 O O . PHE A 1 113 ? 29.384 36.686 -60.546 1.00 44.75 113 PHE A O 1
ATOM 875 N N . ARG A 1 114 ? 31.274 37.847 -60.782 1.00 46.81 114 ARG A N 1
ATOM 876 C CA . ARG A 1 114 ? 30.646 38.999 -61.455 1.00 46.81 114 ARG A CA 1
ATOM 877 C C . ARG A 1 114 ? 30.351 38.638 -62.916 1.00 46.81 114 ARG A C 1
ATOM 879 O O . ARG A 1 114 ? 31.214 38.790 -63.777 1.00 46.81 114 ARG A O 1
ATOM 886 N N . ILE A 1 115 ? 29.127 38.192 -63.193 1.00 45.91 115 ILE A N 1
ATOM 887 C CA . ILE A 1 115 ? 28.558 38.188 -64.546 1.00 45.91 115 ILE A CA 1
ATOM 888 C C . ILE A 1 115 ? 27.803 39.485 -64.821 1.00 45.91 115 ILE A C 1
ATOM 890 O O . ILE A 1 115 ? 27.009 39.970 -64.021 1.00 45.91 115 ILE A O 1
ATOM 894 N N . PHE A 1 116 ? 28.118 40.024 -65.991 1.00 45.12 116 PHE A N 1
ATOM 895 C CA . PHE A 1 116 ? 27.556 41.189 -66.654 1.00 45.12 116 PHE A CA 1
ATOM 896 C C . PHE A 1 116 ? 26.029 41.127 -66.835 1.00 45.12 116 PHE A C 1
ATOM 898 O O . PHE A 1 116 ? 25.501 40.092 -67.232 1.00 45.12 116 PHE A O 1
ATOM 905 N N . ASN A 1 117 ? 25.363 42.277 -66.679 1.00 33.78 117 ASN A N 1
ATOM 906 C CA . ASN A 1 117 ? 24.292 42.784 -67.561 1.00 33.78 117 ASN A CA 1
ATOM 907 C C . ASN A 1 117 ? 23.989 44.246 -67.160 1.00 33.78 117 ASN A C 1
ATOM 909 O O . ASN A 1 117 ? 23.593 44.497 -66.029 1.00 33.78 117 ASN A O 1
ATOM 913 N N . LEU A 1 118 ? 24.452 45.250 -67.916 1.00 41.91 118 LEU A N 1
ATOM 914 C CA . LEU A 1 118 ? 23.771 45.905 -69.052 1.00 41.91 118 LEU A CA 1
ATOM 915 C C . LEU A 1 118 ? 22.425 46.555 -68.686 1.00 41.91 118 LEU A C 1
ATOM 917 O O . LEU A 1 118 ? 21.379 45.912 -68.736 1.00 41.91 118 LEU A O 1
ATOM 921 N N . ASN A 1 119 ? 22.485 47.857 -68.395 1.00 37.56 119 ASN A N 1
ATOM 922 C CA . ASN A 1 119 ? 21.648 48.891 -69.014 1.00 37.56 119 ASN A CA 1
ATOM 923 C C . ASN A 1 119 ? 22.361 50.244 -68.935 1.00 37.56 119 ASN A C 1
ATOM 925 O O . ASN A 1 119 ? 22.967 50.514 -67.874 1.00 37.56 119 ASN A O 1
#

Sequence (119 aa):
IRFEAVRACGELELKAAVDQLIELITSEEDSAVLQNAIWSLGQIGGFKAQELLEQLTESPDEAISAVAEEALNELLLFSGLMDDFFDFAVPDTDLNAFEDESDLLYGPEEDGFRIFNLN

Radius of gyration: 28.1 Å; chains: 1; bounding box: 48×65×82 Å

Secondary structure (DSSP, 8-state):
-HHHHHHHHHHTT-GGGHHHHHHHHHH---HHHHHHHHHHHHHH-SHHHHHHHHHHHT-S-HHHHHHHHHHHHHHHHHHHHHHHHHHHHS----GGGG------S--------------

pLDDT: mean 76.87, std 20.48, range [33.78, 96.25]